Protein AF-A0A9K3HV59-F1 (afdb_monomer_lite)

Structure (mmCIF, N/CA/C/O backbone):
data_AF-A0A9K3HV59-F1
#
_entry.id   AF-A0A9K3HV59-F1
#
loop_
_atom_site.group_PDB
_atom_site.id
_atom_site.type_symbol
_atom_site.label_atom_id
_atom_site.label_alt_id
_atom_site.label_comp_id
_atom_site.label_asym_id
_atom_site.label_entity_id
_atom_site.label_seq_id
_atom_site.pdbx_PDB_ins_code
_atom_site.Cartn_x
_atom_site.Cartn_y
_atom_site.Cartn_z
_atom_site.occupancy
_atom_site.B_iso_or_equiv
_atom_site.auth_seq_id
_atom_site.auth_comp_id
_atom_site.auth_asym_id
_atom_site.auth_atom_id
_atom_site.pdbx_PDB_model_num
ATOM 1 N N . MET A 1 1 ? 10.393 -13.126 16.187 1.00 51.53 1 MET A N 1
ATOM 2 C CA . MET A 1 1 ? 9.847 -13.276 14.821 1.00 51.53 1 MET A CA 1
ATOM 3 C C . MET A 1 1 ? 8.377 -12.891 14.856 1.00 51.53 1 MET A C 1
ATOM 5 O O . MET A 1 1 ? 7.581 -13.631 15.422 1.00 51.53 1 MET A O 1
ATOM 9 N N . THR A 1 2 ? 8.034 -11.709 14.346 1.00 54.31 2 THR A N 1
ATOM 10 C CA . THR A 1 2 ? 6.666 -11.167 14.416 1.00 54.31 2 THR A CA 1
ATOM 11 C C . THR A 1 2 ? 5.986 -11.341 13.069 1.00 54.31 2 THR A C 1
ATOM 13 O O . THR A 1 2 ? 6.555 -10.966 12.048 1.00 54.31 2 THR A O 1
ATOM 16 N N . LEU A 1 3 ? 4.788 -11.928 13.075 1.00 48.94 3 LEU A N 1
ATOM 17 C CA . LEU A 1 3 ? 3.983 -12.143 11.881 1.00 48.94 3 LEU A CA 1
ATOM 18 C C . LEU A 1 3 ? 3.006 -10.985 11.695 1.00 48.94 3 LEU A C 1
ATOM 20 O O . LEU A 1 3 ? 2.131 -10.785 12.536 1.00 48.94 3 LEU A O 1
ATOM 24 N N . ILE A 1 4 ? 3.126 -10.250 10.592 1.00 70.50 4 ILE A N 1
ATOM 25 C CA . ILE A 1 4 ? 2.280 -9.078 10.334 1.00 70.50 4 ILE A CA 1
ATOM 26 C C . ILE A 1 4 ? 1.483 -9.303 9.056 1.00 70.50 4 ILE A C 1
ATOM 28 O O . ILE A 1 4 ? 2.039 -9.669 8.019 1.00 70.50 4 ILE A O 1
ATOM 32 N N . LYS A 1 5 ? 0.167 -9.092 9.141 1.00 66.81 5 LYS A N 1
ATOM 33 C CA . LYS A 1 5 ? -0.714 -9.078 7.973 1.00 66.81 5 LYS A CA 1
ATOM 34 C C . LYS A 1 5 ? -0.614 -7.714 7.296 1.00 66.81 5 LYS A C 1
ATOM 36 O O . LYS A 1 5 ? -0.747 -6.693 7.964 1.00 66.81 5 LYS A O 1
ATOM 41 N N . VAL A 1 6 ? -0.405 -7.712 5.984 1.00 73.12 6 VAL A N 1
ATOM 42 C CA . VAL A 1 6 ? -0.170 -6.497 5.195 1.00 73.12 6 VAL A CA 1
ATOM 43 C C . VAL A 1 6 ? -1.340 -6.223 4.260 1.00 73.12 6 VAL A C 1
ATOM 45 O O . VAL A 1 6 ? -1.981 -7.151 3.772 1.00 73.12 6 VAL A O 1
ATOM 48 N N . SER A 1 7 ? -1.624 -4.939 4.051 1.00 68.31 7 SER A N 1
ATOM 49 C CA . SER A 1 7 ? -2.505 -4.433 2.997 1.00 68.31 7 SER A CA 1
ATOM 50 C C . SER A 1 7 ? -1.644 -3.737 1.943 1.00 68.31 7 SER A C 1
ATOM 52 O O . SER A 1 7 ? -0.649 -3.105 2.298 1.00 68.31 7 SER A O 1
ATOM 54 N N . SER A 1 8 ? -1.991 -3.869 0.665 1.00 78.31 8 SER A N 1
ATOM 55 C CA . SER A 1 8 ? -1.193 -3.370 -0.458 1.00 78.31 8 SER A CA 1
ATOM 56 C C . SER A 1 8 ? -2.084 -2.804 -1.557 1.00 78.31 8 SER A C 1
ATOM 58 O O . SER A 1 8 ? -3.244 -3.185 -1.683 1.00 78.31 8 SER A O 1
ATOM 60 N N . LEU A 1 9 ? -1.508 -1.922 -2.374 1.00 75.38 9 LEU A N 1
ATOM 61 C CA . LEU A 1 9 ? -2.112 -1.442 -3.620 1.00 75.38 9 LEU A CA 1
ATOM 62 C C . LEU A 1 9 ? -1.946 -2.441 -4.778 1.00 75.38 9 LEU A C 1
ATOM 64 O O . LEU A 1 9 ? -2.484 -2.216 -5.857 1.00 75.38 9 LEU A O 1
ATOM 68 N N . LEU A 1 10 ? -1.185 -3.519 -4.574 1.00 79.62 10 LEU A N 1
ATOM 69 C CA . LEU A 1 10 ? -0.977 -4.568 -5.568 1.00 79.62 10 LEU A CA 1
ATOM 70 C C . LEU A 1 10 ? -2.041 -5.667 -5.439 1.00 79.62 10 LEU A C 1
ATOM 72 O O . LEU A 1 10 ? -2.396 -6.018 -4.312 1.00 79.62 10 LEU A O 1
ATOM 76 N N . PRO A 1 11 ? -2.499 -6.252 -6.563 1.00 78.06 11 PRO A N 1
ATOM 77 C CA . PRO A 1 11 ? -3.471 -7.346 -6.542 1.00 78.06 11 PRO A CA 1
ATOM 78 C C . PRO A 1 11 ? -2.920 -8.588 -5.828 1.00 78.06 11 PRO A C 1
ATOM 80 O O . PRO A 1 11 ? -3.607 -9.170 -4.991 1.00 78.06 11 PRO A O 1
ATOM 83 N N . ASP A 1 12 ? -1.657 -8.930 -6.092 1.00 84.19 12 ASP A N 1
ATOM 84 C CA . ASP A 1 12 ? -0.946 -10.017 -5.425 1.00 84.19 12 ASP A CA 1
ATOM 85 C C . ASP A 1 12 ? -0.009 -9.446 -4.360 1.00 84.19 12 ASP A C 1
ATOM 87 O O . ASP A 1 12 ? 1.032 -8.855 -4.660 1.00 84.19 12 ASP A O 1
ATOM 91 N N . PHE A 1 13 ? -0.384 -9.607 -3.091 1.00 83.62 13 PHE A N 1
ATOM 92 C CA . PHE A 1 13 ? 0.358 -9.062 -1.957 1.00 83.62 13 PHE A CA 1
ATOM 93 C C . PHE A 1 13 ? 0.625 -10.113 -0.873 1.00 83.62 13 PHE A C 1
ATOM 95 O O . PHE A 1 13 ? -0.143 -11.068 -0.709 1.00 83.62 13 PHE A O 1
ATOM 102 N N . PRO A 1 14 ? 1.711 -9.961 -0.093 1.00 88.12 14 PRO A N 1
ATOM 103 C CA . PRO A 1 14 ? 2.034 -10.915 0.956 1.00 88.12 14 PRO A CA 1
ATOM 104 C C . PRO A 1 14 ? 0.980 -10.877 2.067 1.00 88.12 14 PRO A C 1
ATOM 106 O O . PRO A 1 14 ? 0.710 -9.840 2.668 1.00 88.12 14 PRO A O 1
ATOM 109 N N . THR A 1 15 ? 0.429 -12.041 2.418 1.00 88.69 15 THR A N 1
ATOM 110 C CA . THR A 1 15 ? -0.502 -12.145 3.561 1.00 88.69 15 THR A CA 1
ATOM 111 C C . THR A 1 15 ? 0.202 -12.053 4.915 1.00 88.69 15 THR A C 1
ATOM 113 O O . THR A 1 15 ? -0.460 -11.885 5.941 1.00 88.69 15 THR A O 1
ATOM 116 N N . LYS A 1 16 ? 1.525 -12.236 4.920 1.00 87.69 16 LYS A N 1
ATOM 117 C CA . LYS A 1 16 ? 2.386 -12.407 6.088 1.00 87.69 16 LYS A CA 1
ATOM 118 C C . LYS A 1 16 ? 3.768 -11.851 5.766 1.00 87.69 16 LYS A C 1
ATOM 120 O O . LYS A 1 16 ? 4.343 -12.234 4.751 1.00 87.69 16 LYS A O 1
ATOM 125 N N . LEU A 1 17 ? 4.296 -11.004 6.641 1.00 88.62 17 LEU A N 1
ATOM 126 C CA . LEU A 1 17 ? 5.693 -10.578 6.627 1.00 88.62 17 LEU A CA 1
ATOM 127 C C . LEU A 1 17 ? 6.389 -10.982 7.921 1.00 88.62 17 LEU A C 1
ATOM 129 O O . LEU A 1 17 ? 5.759 -11.050 8.980 1.00 88.62 17 LEU A O 1
ATOM 133 N N . PHE A 1 18 ? 7.691 -11.213 7.797 1.00 89.38 18 PHE A N 1
ATOM 134 C CA . PHE A 1 18 ? 8.610 -11.430 8.900 1.00 89.38 18 PHE A CA 1
ATOM 135 C C . PHE A 1 18 ? 9.703 -10.380 8.830 1.00 89.38 18 PHE A C 1
ATOM 137 O O . PHE A 1 18 ? 10.244 -10.117 7.759 1.00 89.38 18 PHE A O 1
ATOM 144 N N . PHE A 1 19 ? 10.038 -9.827 9.986 1.00 87.56 19 PHE A N 1
ATOM 145 C CA . PHE A 1 19 ? 11.154 -8.910 10.127 1.00 87.56 19 PHE A CA 1
ATOM 146 C C . PHE A 1 19 ? 12.221 -9.531 11.015 1.00 87.56 19 PHE A C 1
ATOM 148 O O . PHE A 1 19 ? 11.913 -10.216 12.000 1.00 87.56 19 PHE A O 1
ATOM 155 N N . PHE A 1 20 ? 13.467 -9.295 10.627 1.00 88.88 20 PHE A N 1
ATOM 156 C CA . PHE A 1 20 ? 14.665 -9.774 11.289 1.00 88.88 20 PHE A CA 1
ATOM 157 C C . PHE A 1 20 ? 15.672 -8.624 11.342 1.00 88.88 20 PHE A C 1
ATOM 159 O O . PHE A 1 20 ? 15.870 -7.938 10.342 1.00 88.88 20 PHE A O 1
ATOM 166 N N . CYS A 1 21 ? 16.254 -8.408 12.518 1.00 89.44 21 CYS A N 1
ATOM 167 C CA . CYS A 1 21 ? 17.321 -7.444 12.746 1.00 89.44 21 CYS A CA 1
ATOM 168 C C . CYS A 1 21 ? 18.624 -8.242 12.818 1.00 89.44 21 CYS A C 1
ATOM 170 O O . CYS A 1 21 ? 18.774 -9.083 13.704 1.00 89.44 21 CYS A O 1
ATOM 172 N N . GLU A 1 22 ? 19.493 -8.041 11.827 1.00 91.25 22 GLU A N 1
ATOM 173 C CA . GLU A 1 22 ? 20.807 -8.689 11.764 1.00 91.25 22 GLU A CA 1
ATOM 174 C C . GLU A 1 22 ? 21.823 -7.950 12.639 1.00 91.25 22 GLU A C 1
ATOM 176 O O . GLU A 1 22 ? 22.499 -8.571 13.454 1.00 91.25 22 GLU A O 1
ATOM 181 N N . GLU A 1 23 ? 21.859 -6.622 12.518 1.00 89.62 23 GLU A N 1
ATOM 182 C CA . GLU A 1 23 ? 22.674 -5.727 13.336 1.00 89.62 23 GLU A CA 1
ATOM 183 C C . GLU A 1 23 ? 21.766 -4.712 14.035 1.00 89.62 23 GLU A C 1
ATOM 185 O O . GLU A 1 23 ? 20.899 -4.096 13.408 1.00 89.62 23 GLU A O 1
ATOM 190 N N . GLU A 1 24 ? 21.947 -4.569 15.346 1.00 85.62 24 GLU A N 1
ATOM 191 C CA . GLU A 1 24 ? 21.211 -3.606 16.161 1.00 85.62 24 GLU A CA 1
ATOM 192 C C . GLU A 1 24 ? 21.811 -2.206 15.992 1.00 85.62 24 GLU A C 1
ATOM 194 O O . GLU A 1 24 ? 23.029 -2.034 15.954 1.00 85.62 24 GLU A O 1
ATOM 199 N N . LEU A 1 25 ? 20.949 -1.197 15.885 1.00 85.31 25 LEU A N 1
ATOM 200 C CA . LEU A 1 25 ? 21.370 0.198 15.809 1.00 85.31 25 LEU A CA 1
ATOM 201 C C . LEU A 1 25 ? 21.636 0.737 17.221 1.00 85.31 25 LEU A C 1
ATOM 203 O O . LEU A 1 25 ? 20.870 0.472 18.143 1.00 85.31 25 LEU A O 1
ATOM 207 N N . GLU A 1 26 ? 22.707 1.521 17.389 1.00 79.12 26 GLU A N 1
ATOM 208 C CA . GLU A 1 26 ? 23.107 2.076 18.698 1.00 79.12 26 GLU A CA 1
ATOM 209 C C . GLU A 1 26 ? 22.028 2.985 19.319 1.00 79.12 26 GLU A C 1
ATOM 211 O O . GLU A 1 26 ? 21.913 3.091 20.541 1.00 79.12 26 GLU A O 1
ATOM 216 N N . SER A 1 27 ? 21.225 3.634 18.476 1.00 79.94 27 SER A N 1
ATOM 217 C CA . SER A 1 27 ? 20.041 4.404 18.850 1.00 79.94 27 SER A CA 1
ATOM 218 C C . SER A 1 27 ? 19.089 4.485 17.659 1.00 79.94 27 SER A C 1
ATOM 220 O O . SER A 1 27 ? 19.558 4.625 16.530 1.00 79.94 27 SER A O 1
ATOM 222 N N . GLU A 1 28 ? 17.778 4.498 17.915 1.00 77.25 28 GLU A N 1
ATOM 223 C CA . GLU A 1 28 ? 16.729 4.531 16.879 1.00 77.25 28 GLU A CA 1
ATOM 224 C C . GLU A 1 28 ? 16.671 3.233 16.038 1.00 77.25 28 GLU A C 1
ATOM 226 O O . GLU A 1 28 ? 17.417 2.290 16.274 1.00 77.25 28 GLU A O 1
ATOM 231 N N . GLY A 1 29 ? 15.723 3.126 15.100 1.00 76.75 29 GLY A N 1
ATOM 232 C CA . GLY A 1 29 ? 15.555 1.919 14.271 1.00 76.75 29 GLY A CA 1
ATOM 233 C C . GLY A 1 29 ? 14.448 0.964 14.713 1.00 76.75 29 GLY A C 1
ATOM 234 O O . GLY A 1 29 ? 14.309 -0.129 14.160 1.00 76.75 29 GLY A O 1
ATOM 235 N N . GLU A 1 30 ? 13.622 1.378 15.675 1.00 84.19 30 GLU A N 1
ATOM 236 C CA . GLU A 1 30 ? 12.376 0.677 15.959 1.00 84.19 30 GLU A CA 1
ATOM 237 C C . GLU A 1 30 ? 11.504 0.605 14.705 1.00 84.19 30 GLU A C 1
ATOM 239 O O . GLU A 1 30 ? 11.393 1.552 13.922 1.00 84.19 30 GLU A O 1
ATOM 244 N N . MET A 1 31 ? 10.830 -0.527 14.544 1.00 83.50 31 MET A N 1
ATOM 245 C CA . MET A 1 31 ? 9.890 -0.736 13.460 1.00 83.50 31 MET A CA 1
ATOM 246 C C . MET A 1 31 ? 8.473 -0.804 14.041 1.00 83.50 31 MET A C 1
ATOM 248 O O . MET A 1 31 ? 8.010 -1.885 14.428 1.00 83.50 31 MET A O 1
ATOM 252 N N . PRO A 1 32 ? 7.782 0.344 14.149 1.00 87.12 32 PRO A N 1
ATOM 253 C CA . PRO A 1 32 ? 6.461 0.397 14.745 1.00 87.12 32 PRO A CA 1
ATOM 254 C C . PRO A 1 32 ? 5.444 -0.342 13.874 1.00 87.12 32 PRO A C 1
ATOM 256 O O . PRO A 1 32 ? 5.411 -0.209 12.650 1.00 87.12 32 PRO A O 1
ATOM 259 N N . VAL A 1 33 ? 4.572 -1.104 14.530 1.00 89.19 33 VAL A N 1
ATOM 260 C CA . VAL A 1 33 ? 3.482 -1.840 13.887 1.00 89.19 33 VAL A CA 1
ATOM 261 C C . VAL A 1 33 ? 2.166 -1.343 14.456 1.00 89.19 33 VAL A C 1
ATOM 263 O O . VAL A 1 33 ? 1.982 -1.309 15.671 1.00 89.19 33 VAL A O 1
ATOM 266 N N . VAL A 1 34 ? 1.231 -0.997 13.573 1.00 89.94 34 VAL A N 1
ATOM 267 C CA . VAL A 1 34 ? -0.123 -0.586 13.951 1.00 89.94 34 VAL A CA 1
ATOM 268 C C . VAL A 1 34 ? -1.154 -1.585 13.439 1.00 89.94 34 VAL A C 1
ATOM 270 O O . VAL A 1 34 ? -1.056 -2.106 12.327 1.00 89.94 34 VAL A O 1
ATOM 273 N N . LEU A 1 35 ? -2.166 -1.862 14.260 1.00 91.44 35 LEU A N 1
ATOM 274 C CA . LEU A 1 35 ? -3.265 -2.750 13.901 1.00 91.44 35 LEU A CA 1
ATOM 275 C C . LEU A 1 35 ? -4.290 -1.990 13.054 1.00 91.44 35 LEU A C 1
ATOM 277 O O . LEU A 1 35 ? -5.045 -1.166 13.565 1.00 91.44 35 LEU A O 1
ATOM 281 N N . SER A 1 36 ? -4.337 -2.295 11.757 1.00 91.38 36 SER A N 1
ATOM 282 C CA . SER A 1 36 ? -5.189 -1.590 10.787 1.00 91.38 36 SER A CA 1
ATOM 283 C C . SER A 1 36 ? -6.678 -1.586 11.148 1.00 91.38 36 SER A C 1
ATOM 285 O O . SER A 1 36 ? -7.340 -0.571 10.960 1.00 91.38 36 SER A O 1
ATOM 287 N N . HIS A 1 37 ? -7.205 -2.677 11.712 1.00 91.81 37 HIS A N 1
ATOM 288 C CA . HIS A 1 37 ? -8.609 -2.743 12.135 1.00 91.81 37 HIS A CA 1
ATOM 289 C C . HIS A 1 37 ? -8.920 -1.774 13.284 1.00 91.81 37 HIS A C 1
ATOM 291 O O . HIS A 1 37 ? -9.975 -1.156 13.280 1.00 91.81 37 HIS A O 1
ATOM 297 N N . ILE A 1 38 ? -7.990 -1.571 14.225 1.00 95.25 38 ILE A N 1
ATOM 298 C CA . ILE A 1 38 ? -8.173 -0.597 15.312 1.00 95.25 38 ILE A CA 1
ATOM 299 C C . ILE A 1 38 ? -8.221 0.821 14.740 1.00 95.25 38 ILE A C 1
ATOM 301 O O . ILE A 1 38 ? -9.065 1.618 15.141 1.00 95.25 38 ILE A O 1
ATOM 305 N N . VAL A 1 39 ? -7.346 1.128 13.776 1.00 95.19 39 VAL A N 1
ATOM 306 C CA . VAL A 1 39 ? -7.361 2.423 13.078 1.00 95.19 39 VAL A CA 1
ATOM 307 C C . VAL A 1 39 ? -8.696 2.632 12.365 1.00 95.19 39 VAL A C 1
ATOM 309 O O . VAL A 1 39 ? -9.267 3.713 12.469 1.00 95.19 39 VAL A O 1
ATOM 312 N N . TYR A 1 40 ? -9.216 1.606 11.684 1.00 94.69 40 TYR A N 1
ATOM 313 C CA . TYR A 1 40 ? -10.516 1.671 11.016 1.00 94.69 40 TYR A CA 1
ATOM 314 C C . TYR A 1 40 ? -11.661 1.966 11.997 1.00 94.69 40 TYR A C 1
ATOM 316 O O . TYR A 1 40 ? -12.393 2.929 11.776 1.00 94.69 40 TYR A O 1
ATOM 324 N N . GLU A 1 41 ? -11.781 1.217 13.100 1.00 97.31 41 GLU A N 1
ATOM 325 C CA . GLU A 1 41 ? -12.849 1.444 14.090 1.00 97.31 41 GLU A CA 1
ATOM 326 C C . GLU A 1 41 ? -12.765 2.855 14.693 1.00 97.31 41 GLU A C 1
ATOM 328 O O . GLU A 1 41 ? -13.751 3.591 14.712 1.00 97.31 41 GLU A O 1
ATOM 333 N N . GLN A 1 42 ? -11.563 3.297 15.080 1.00 97.88 42 GLN A N 1
ATOM 334 C CA . GLN A 1 42 ? -11.367 4.648 15.614 1.00 97.88 42 GLN A CA 1
ATOM 335 C C . GLN A 1 42 ? -11.681 5.745 14.588 1.00 97.88 42 GLN A C 1
ATOM 337 O O . GLN A 1 42 ? -12.184 6.809 14.954 1.00 97.88 42 GLN A O 1
ATOM 342 N N . MET A 1 43 ? -11.377 5.523 13.307 1.00 97.44 43 MET A N 1
ATOM 343 C CA . MET A 1 43 ? -11.723 6.459 12.235 1.00 97.44 43 MET A CA 1
ATOM 344 C C . MET A 1 43 ? -13.229 6.509 12.000 1.00 97.44 43 MET A C 1
ATOM 346 O O . MET A 1 43 ? -13.766 7.591 11.773 1.00 97.44 43 MET A O 1
ATOM 350 N N . LYS A 1 44 ? -13.917 5.371 12.099 1.00 97.19 44 LYS A N 1
ATOM 351 C CA . LYS A 1 44 ? -15.371 5.287 11.956 1.00 97.19 44 LYS A CA 1
ATOM 352 C C . LYS A 1 44 ? -16.097 6.017 13.083 1.00 97.19 44 LYS A C 1
ATOM 354 O O . LYS A 1 44 ? -17.075 6.706 12.819 1.00 97.19 44 LYS A O 1
ATOM 359 N N . GLU A 1 45 ? -15.586 5.932 14.310 1.00 98.00 45 GLU A N 1
ATOM 360 C CA . GLU A 1 45 ? -16.103 6.695 15.452 1.00 98.00 45 GLU A CA 1
ATOM 361 C C . GLU A 1 45 ? -15.861 8.204 15.304 1.00 98.00 45 GLU A C 1
ATOM 363 O O . GLU A 1 45 ? -16.754 9.009 15.564 1.00 98.00 45 GLU A O 1
ATOM 368 N N . LYS A 1 46 ? -14.653 8.605 14.884 1.00 98.19 46 LYS A N 1
ATOM 369 C CA . LYS A 1 46 ? -14.250 10.021 14.832 1.00 98.19 46 LYS A CA 1
ATOM 370 C C . LYS A 1 46 ? -14.747 10.760 13.590 1.00 98.19 46 LYS A C 1
ATOM 372 O O . LYS A 1 46 ? -15.005 11.958 13.667 1.00 98.19 46 LYS A O 1
ATOM 377 N N . GLN A 1 47 ? -14.812 10.086 12.444 1.00 97.69 47 GLN A N 1
ATOM 378 C CA . GLN A 1 47 ? -15.146 10.672 11.141 1.00 97.69 47 GLN A CA 1
ATOM 379 C C . GLN A 1 47 ? -16.034 9.729 10.302 1.00 97.69 47 GLN A C 1
ATOM 381 O O . GLN A 1 47 ? -15.644 9.316 9.205 1.00 97.69 47 GLN A O 1
ATOM 386 N N . PRO A 1 48 ? -17.249 9.402 10.778 1.00 97.56 48 PRO A N 1
ATOM 387 C CA . PRO A 1 48 ? -18.118 8.413 10.137 1.00 97.56 48 PRO A CA 1
ATOM 388 C C . PRO A 1 48 ? -18.476 8.768 8.688 1.00 97.56 48 PRO A C 1
ATOM 390 O O . PRO A 1 48 ? -18.464 7.898 7.822 1.00 97.56 48 PRO A O 1
ATOM 393 N N . GLU A 1 49 ? -18.742 10.045 8.394 1.00 98.19 49 GLU A N 1
ATOM 394 C CA . GLU A 1 49 ? -19.087 10.487 7.034 1.00 98.19 49 GLU A CA 1
ATOM 395 C C . GLU A 1 49 ? -17.928 10.330 6.045 1.00 98.19 49 GLU A C 1
ATOM 397 O O . GLU A 1 49 ? -18.141 9.994 4.880 1.00 98.19 49 GLU A O 1
ATOM 402 N N . PHE A 1 50 ? -16.695 10.575 6.495 1.00 97.19 50 PHE A N 1
ATOM 403 C CA . PHE A 1 50 ? -15.513 10.382 5.661 1.00 97.19 50 PHE A CA 1
ATOM 404 C C . PHE A 1 50 ? -15.320 8.900 5.351 1.00 97.19 50 PHE A C 1
ATOM 406 O O . PHE A 1 50 ? -15.156 8.540 4.187 1.00 97.19 50 PHE A O 1
ATOM 413 N N . VAL A 1 51 ? -15.399 8.043 6.374 1.00 97.19 51 VAL A N 1
ATOM 414 C CA . VAL A 1 51 ? -15.274 6.590 6.202 1.00 97.19 51 VAL A CA 1
ATOM 415 C C . VAL A 1 51 ? -16.345 6.066 5.246 1.00 97.19 51 VAL A C 1
ATOM 417 O O . VAL A 1 51 ? -16.003 5.353 4.309 1.00 97.19 51 VAL A O 1
ATOM 420 N N . ALA A 1 52 ? -17.600 6.501 5.394 1.00 97.81 52 ALA A N 1
ATOM 421 C CA . ALA A 1 52 ? -18.679 6.128 4.481 1.00 97.81 52 ALA A CA 1
ATOM 422 C C . ALA A 1 52 ? -18.386 6.534 3.024 1.00 97.81 52 ALA A C 1
ATOM 424 O O 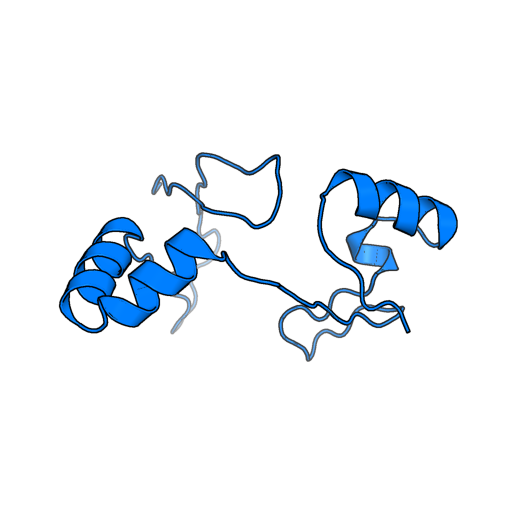. ALA A 1 52 ? -18.567 5.733 2.110 1.00 97.81 52 ALA A O 1
ATOM 425 N N . LYS A 1 53 ? -17.863 7.746 2.792 1.00 97.88 53 LYS A N 1
ATOM 426 C CA . LYS A 1 53 ? -17.476 8.186 1.442 1.00 97.88 53 LYS A CA 1
ATOM 427 C C . LYS A 1 53 ? -16.346 7.346 0.859 1.00 97.88 53 LYS A C 1
ATOM 429 O O . LYS A 1 53 ? -16.396 7.040 -0.328 1.00 97.88 53 LYS A O 1
ATOM 434 N N . VAL A 1 54 ? -15.346 6.985 1.663 1.00 95.44 54 VAL A N 1
ATOM 435 C CA . VAL A 1 54 ? -14.232 6.130 1.221 1.00 95.44 54 VAL A CA 1
ATOM 436 C C . VAL A 1 54 ? -14.715 4.711 0.916 1.00 95.44 54 VAL A C 1
ATOM 438 O O . VAL A 1 54 ? -14.258 4.125 -0.059 1.00 95.44 54 VAL A O 1
ATOM 441 N N . GLU A 1 55 ? -15.652 4.167 1.694 1.00 94.88 55 GLU A N 1
ATOM 442 C CA . GLU A 1 55 ? -16.271 2.863 1.419 1.00 94.88 55 GLU A CA 1
ATOM 443 C C . GLU A 1 55 ? -17.102 2.876 0.128 1.00 94.88 55 GLU A C 1
ATOM 445 O O . GLU A 1 55 ? -17.043 1.924 -0.647 1.00 94.88 55 GLU A O 1
ATOM 450 N N . GLU A 1 56 ? -17.841 3.958 -0.127 1.00 97.31 56 GLU A N 1
ATOM 451 C CA . GLU A 1 56 ? -18.678 4.103 -1.322 1.00 97.31 56 GLU A CA 1
ATOM 452 C C . GLU A 1 56 ? -17.858 4.371 -2.595 1.00 97.31 56 GLU A C 1
ATOM 454 O O . GLU A 1 56 ? -18.139 3.798 -3.647 1.00 97.31 56 GLU A O 1
ATOM 459 N N . HIS A 1 57 ? -16.840 5.233 -2.515 1.00 95.06 57 HIS A N 1
ATOM 460 C CA . HIS A 1 57 ? -16.140 5.758 -3.694 1.00 95.06 57 HIS A CA 1
ATOM 461 C C . HIS A 1 57 ? -14.723 5.198 -3.882 1.00 95.06 57 HIS A C 1
ATOM 463 O O . HIS A 1 57 ? -14.151 5.325 -4.967 1.00 95.06 57 HIS A O 1
ATOM 469 N N . GLY A 1 58 ? -14.129 4.603 -2.847 1.00 90.25 58 GLY A N 1
ATOM 470 C CA . GLY A 1 58 ? -12.724 4.204 -2.842 1.00 90.25 58 GLY A CA 1
ATOM 471 C C . GLY A 1 58 ? -11.752 5.391 -2.826 1.00 90.25 58 GLY A C 1
ATOM 472 O O . GLY A 1 58 ? -12.094 6.516 -2.457 1.00 90.25 58 GLY A O 1
ATOM 473 N N . LEU A 1 59 ? -10.502 5.129 -3.220 1.00 86.38 59 LEU A N 1
ATOM 474 C CA . LEU A 1 59 ? -9.428 6.121 -3.325 1.00 86.38 59 LEU A CA 1
ATOM 475 C C . LEU A 1 59 ? -8.735 6.010 -4.686 1.00 86.38 59 LEU A C 1
ATOM 477 O O . LEU A 1 59 ? -8.570 4.913 -5.219 1.00 86.38 59 LEU A O 1
ATOM 481 N N . LYS A 1 60 ? -8.263 7.144 -5.215 1.00 84.69 60 LYS A N 1
ATOM 482 C CA . LYS A 1 60 ? -7.402 7.188 -6.401 1.00 84.69 60 LYS A CA 1
ATOM 483 C C . LYS A 1 60 ? -5.984 7.568 -5.992 1.00 84.69 60 LYS A C 1
ATOM 485 O O . LYS A 1 60 ? -5.756 8.674 -5.510 1.00 84.69 60 LYS A O 1
ATOM 490 N N . PHE A 1 61 ? -5.037 6.668 -6.235 1.00 78.06 61 PHE A N 1
ATOM 491 C CA . PHE A 1 61 ? -3.613 6.928 -6.044 1.00 78.06 61 PHE A CA 1
ATOM 492 C C . PHE A 1 61 ? -2.981 7.348 -7.368 1.00 78.06 61 PHE A C 1
ATOM 494 O O . PHE A 1 61 ? -3.180 6.702 -8.394 1.00 78.06 61 PHE A O 1
ATOM 501 N N . ILE A 1 62 ? -2.227 8.444 -7.337 1.00 81.06 62 ILE A N 1
ATOM 502 C CA . ILE A 1 62 ? -1.445 8.947 -8.466 1.00 81.06 62 ILE A CA 1
ATOM 503 C C . ILE A 1 62 ? 0.016 8.907 -8.037 1.00 81.06 62 ILE A C 1
ATOM 505 O O . ILE A 1 62 ? 0.376 9.517 -7.032 1.00 81.06 62 ILE A O 1
ATOM 509 N N . ILE A 1 63 ? 0.845 8.202 -8.802 1.00 77.69 63 ILE A N 1
ATOM 510 C CA . ILE A 1 63 ? 2.288 8.110 -8.573 1.00 77.69 63 ILE A CA 1
ATOM 511 C C . ILE A 1 63 ? 2.984 8.693 -9.800 1.00 77.69 63 ILE A C 1
ATOM 513 O O . ILE A 1 63 ? 2.725 8.257 -10.921 1.00 77.69 63 ILE A O 1
ATOM 517 N N . VAL A 1 64 ? 3.854 9.679 -9.583 1.00 81.94 64 VAL A N 1
ATOM 518 C CA . VAL A 1 64 ? 4.683 10.292 -10.628 1.00 81.94 64 VAL A CA 1
ATOM 519 C C . VAL A 1 64 ? 6.126 9.873 -10.382 1.00 81.94 64 VAL A C 1
ATOM 521 O O . VAL A 1 64 ? 6.680 10.165 -9.325 1.00 81.94 64 VAL A O 1
ATOM 524 N N . THR A 1 65 ? 6.727 9.180 -11.347 1.00 81.38 65 THR A N 1
ATOM 525 C CA . THR A 1 65 ? 8.094 8.650 -11.244 1.00 81.38 65 THR A CA 1
ATOM 526 C C . THR A 1 65 ? 8.966 9.212 -12.360 1.00 81.38 65 THR A C 1
ATOM 528 O O . THR A 1 65 ? 8.512 9.300 -13.500 1.00 81.38 65 THR A O 1
ATOM 531 N N . GLY A 1 66 ? 10.223 9.536 -12.054 1.00 86.19 66 GLY A N 1
ATOM 532 C CA . GLY A 1 66 ? 11.224 9.865 -13.070 1.00 86.19 66 GLY A CA 1
ATOM 533 C C . GLY A 1 66 ? 11.730 8.630 -13.823 1.00 86.19 66 GLY A C 1
ATOM 534 O O . GLY A 1 66 ? 11.313 7.503 -13.547 1.00 86.19 66 GLY A O 1
ATOM 535 N N . ASP A 1 67 ? 12.648 8.846 -14.764 1.00 86.88 67 ASP A N 1
ATOM 536 C CA . ASP A 1 67 ? 13.326 7.755 -15.474 1.00 86.88 67 ASP A CA 1
ATOM 537 C C . ASP A 1 67 ? 14.223 6.937 -14.536 1.00 86.88 67 ASP A C 1
ATOM 539 O O . ASP A 1 67 ? 14.213 5.707 -14.601 1.00 86.88 67 ASP A O 1
ATOM 543 N N . ASP A 1 68 ? 14.939 7.617 -13.640 1.00 88.69 68 ASP A N 1
ATOM 544 C CA . ASP A 1 68 ? 15.984 7.028 -12.804 1.00 88.69 68 ASP A CA 1
ATOM 545 C C . ASP A 1 68 ? 15.666 7.161 -11.307 1.00 88.69 68 ASP A C 1
ATOM 547 O O . ASP A 1 68 ? 14.945 8.069 -10.879 1.00 88.69 68 ASP A O 1
ATOM 551 N N . ASP A 1 69 ? 16.245 6.266 -10.505 1.00 89.69 69 ASP A N 1
ATOM 552 C CA . ASP A 1 69 ? 16.055 6.237 -9.056 1.00 89.69 69 ASP A CA 1
ATOM 553 C C . ASP A 1 69 ? 16.665 7.476 -8.370 1.00 89.69 69 ASP A C 1
ATOM 555 O O . ASP A 1 69 ? 17.793 7.880 -8.647 1.00 89.69 69 ASP A O 1
ATOM 559 N N . GLN A 1 70 ? 15.920 8.062 -7.435 1.00 86.19 70 GLN A N 1
ATOM 560 C CA . GLN A 1 70 ? 16.290 9.218 -6.624 1.00 86.19 70 GLN A CA 1
ATOM 561 C C . GLN A 1 70 ? 16.321 8.823 -5.146 1.00 86.19 70 GLN A C 1
ATOM 563 O O . GLN A 1 70 ? 15.284 8.716 -4.491 1.00 86.19 70 GLN A O 1
ATOM 568 N N . SER A 1 71 ? 17.524 8.639 -4.597 1.00 81.38 71 SER A N 1
ATOM 569 C CA . SER A 1 71 ? 17.728 8.214 -3.202 1.00 81.38 71 SER A CA 1
ATOM 570 C C . SER A 1 71 ? 17.254 9.233 -2.161 1.00 81.38 71 SER A C 1
ATOM 572 O O . SER A 1 71 ? 17.017 8.872 -1.012 1.00 81.38 71 SER A O 1
ATOM 574 N N . SER A 1 72 ? 17.095 10.497 -2.552 1.00 81.88 72 SER A N 1
ATOM 575 C CA . SER A 1 72 ? 16.64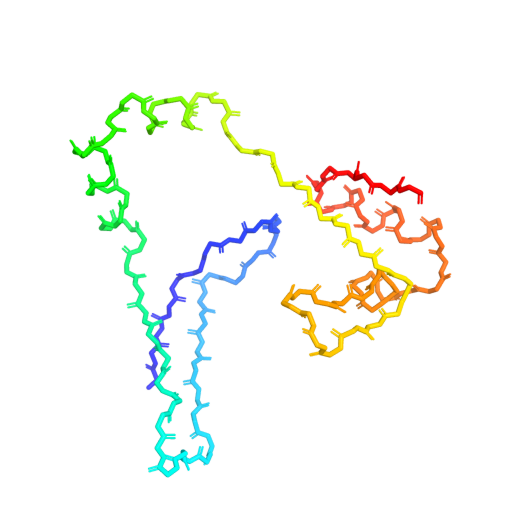2 11.587 -1.685 1.00 81.88 72 SER A CA 1
ATOM 576 C C . SER A 1 72 ? 15.119 11.673 -1.523 1.00 81.88 72 SER A C 1
ATOM 578 O O . SER A 1 72 ? 14.649 12.466 -0.709 1.00 81.88 72 SER A O 1
ATOM 580 N N . SER A 1 73 ? 14.338 10.889 -2.279 1.00 75.56 73 SER A N 1
ATOM 581 C CA . SER A 1 73 ? 12.872 10.965 -2.296 1.00 75.56 73 SER A CA 1
ATOM 582 C C . SER A 1 73 ? 12.210 9.715 -1.713 1.00 75.56 73 SER A C 1
ATOM 584 O O . SER A 1 73 ? 12.563 8.582 -2.051 1.00 75.56 73 SER A O 1
ATOM 586 N N . ILE A 1 74 ? 11.180 9.916 -0.883 1.00 61.44 74 ILE A N 1
ATOM 587 C CA . ILE A 1 74 ? 10.298 8.838 -0.418 1.00 61.44 74 ILE A CA 1
ATOM 588 C C . ILE A 1 74 ? 9.537 8.295 -1.631 1.00 61.44 74 ILE A C 1
ATOM 590 O O . ILE A 1 74 ? 8.773 9.012 -2.270 1.00 61.44 74 ILE A O 1
ATOM 594 N N . GLY A 1 75 ? 9.760 7.019 -1.955 1.00 69.06 75 GLY A N 1
ATOM 595 C CA . GLY A 1 75 ? 9.218 6.410 -3.172 1.00 69.06 75 GLY A CA 1
ATOM 596 C C . GLY A 1 75 ? 9.977 6.793 -4.445 1.00 69.06 75 GLY A C 1
ATOM 597 O O . GLY A 1 75 ? 9.446 6.620 -5.536 1.00 69.06 75 GLY A O 1
ATOM 598 N N . GLY A 1 76 ? 11.215 7.281 -4.328 1.00 77.44 76 GLY A N 1
ATOM 599 C CA . GLY A 1 76 ? 12.050 7.729 -5.441 1.00 77.44 76 GLY A CA 1
ATOM 600 C C . GLY A 1 76 ? 12.502 6.646 -6.423 1.00 77.44 76 GLY A C 1
ATOM 601 O O . GLY A 1 76 ? 13.500 6.856 -7.094 1.00 77.44 76 GLY A O 1
ATOM 602 N N . ARG A 1 77 ? 11.823 5.500 -6.541 1.00 84.00 77 ARG A N 1
ATOM 603 C CA . ARG A 1 77 ? 12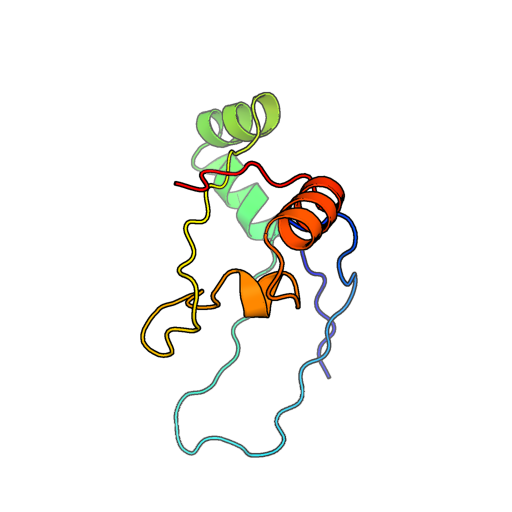.105 4.569 -7.640 1.00 84.00 77 ARG A CA 1
ATOM 604 C C . ARG A 1 77 ? 11.621 5.162 -8.962 1.00 84.00 77 ARG A C 1
ATOM 606 O O . ARG A 1 77 ? 10.471 5.581 -9.078 1.00 84.00 77 ARG A O 1
ATOM 613 N N . GLY A 1 78 ? 12.486 5.148 -9.967 1.00 89.69 78 GLY A N 1
ATOM 614 C CA . GLY A 1 78 ? 12.132 5.440 -11.345 1.00 89.69 78 GLY A CA 1
ATOM 615 C C . GLY A 1 78 ? 11.254 4.339 -11.941 1.00 89.69 78 GLY A C 1
ATOM 616 O O . GLY A 1 78 ? 11.180 3.211 -11.429 1.00 89.69 78 GLY A O 1
ATOM 617 N N . TRP A 1 79 ? 10.574 4.641 -13.048 1.00 90.19 79 TRP A N 1
ATOM 618 C CA . TRP A 1 79 ? 9.697 3.660 -13.696 1.00 90.19 79 TRP A CA 1
ATOM 619 C C . TRP A 1 79 ? 10.485 2.451 -14.212 1.00 90.19 79 TRP A C 1
ATOM 621 O O . TRP A 1 79 ? 9.981 1.331 -14.142 1.00 90.19 79 TRP A O 1
ATOM 631 N N . LYS A 1 80 ? 11.735 2.642 -14.653 1.00 92.38 80 LYS A N 1
ATOM 632 C CA . LYS A 1 80 ? 12.581 1.551 -15.158 1.00 92.38 80 LYS A CA 1
ATOM 633 C C . LYS A 1 80 ? 12.849 0.503 -14.085 1.00 92.38 80 LYS A C 1
ATOM 635 O O . LYS A 1 80 ? 12.623 -0.686 -14.302 1.00 92.38 80 LYS A O 1
ATOM 640 N N . SER A 1 81 ? 13.238 0.953 -12.892 1.00 91.25 81 SER A N 1
ATOM 641 C CA . SER A 1 81 ? 13.450 0.103 -11.716 1.00 91.25 81 SER A CA 1
ATOM 642 C C . SER A 1 81 ? 12.151 -0.475 -11.157 1.00 91.25 81 SER A C 1
ATOM 644 O O . SER A 1 81 ? 12.160 -1.569 -10.594 1.00 91.25 81 SER A O 1
ATOM 646 N N . THR A 1 82 ? 11.035 0.246 -11.279 1.00 88.88 82 THR A N 1
ATOM 647 C CA . THR A 1 82 ? 9.714 -0.203 -10.805 1.00 88.88 82 THR A CA 1
ATOM 648 C C . THR A 1 82 ? 9.158 -1.323 -11.677 1.00 88.88 82 THR A C 1
ATOM 650 O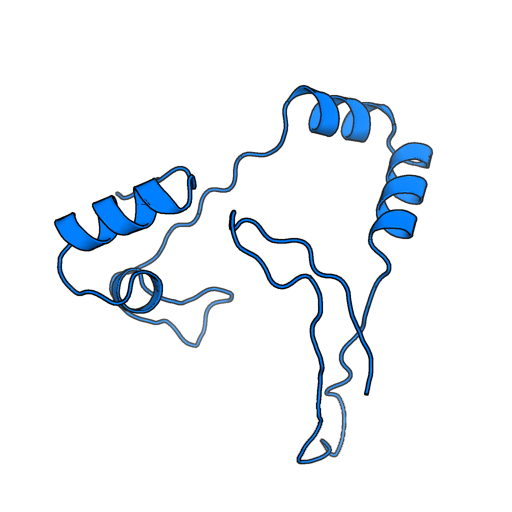 O . THR A 1 82 ? 8.727 -2.352 -11.165 1.00 88.88 82 THR A O 1
ATOM 653 N N . TYR A 1 83 ? 9.207 -1.149 -12.997 1.00 88.94 83 TYR A N 1
ATOM 654 C CA . TYR A 1 83 ? 8.681 -2.116 -13.958 1.00 88.94 83 TYR A CA 1
ATOM 655 C C . TYR A 1 83 ? 9.750 -3.058 -14.499 1.00 88.94 83 TYR A C 1
ATOM 657 O O . TYR A 1 83 ? 9.425 -3.887 -15.340 1.00 88.94 83 TYR A O 1
ATOM 665 N N . MET A 1 84 ? 10.996 -2.966 -14.024 1.00 91.12 84 MET A N 1
ATOM 666 C CA . MET A 1 84 ? 12.136 -3.817 -14.391 1.00 91.12 84 MET A CA 1
ATOM 667 C C . MET A 1 84 ? 12.385 -3.878 -15.908 1.00 91.12 84 MET A C 1
ATOM 669 O O . MET A 1 84 ? 12.533 -4.962 -16.486 1.00 91.12 84 MET A O 1
ATOM 673 N N . THR A 1 85 ? 12.337 -2.729 -16.582 1.00 92.94 85 THR A N 1
ATOM 674 C CA . THR A 1 85 ? 12.538 -2.621 -18.035 1.00 92.94 85 THR A CA 1
ATOM 675 C C . THR A 1 85 ? 12.860 -1.190 -18.456 1.00 92.94 85 THR A C 1
ATOM 677 O O . THR A 1 85 ? 12.349 -0.251 -17.858 1.00 92.94 85 THR A O 1
ATOM 680 N N . ASP A 1 86 ? 13.633 -1.035 -19.531 1.00 94.19 86 ASP A N 1
ATOM 681 C CA . ASP A 1 86 ? 13.902 0.257 -20.177 1.00 94.19 86 ASP A CA 1
ATOM 682 C C . ASP A 1 86 ? 12.987 0.523 -21.390 1.00 94.19 86 ASP A C 1
ATOM 684 O O . ASP A 1 86 ? 13.097 1.562 -22.043 1.00 94.19 86 ASP A O 1
ATOM 688 N N . ASP A 1 87 ? 12.070 -0.400 -21.710 1.00 94.56 87 ASP A N 1
ATOM 689 C CA . ASP A 1 87 ? 11.099 -0.235 -22.793 1.00 94.56 87 ASP A CA 1
ATOM 690 C C . ASP A 1 87 ? 9.759 0.274 -22.244 1.00 94.56 87 ASP A C 1
ATOM 692 O O . ASP A 1 87 ? 9.056 -0.420 -21.504 1.00 94.56 87 ASP A O 1
ATOM 696 N N . LYS A 1 88 ? 9.367 1.484 -22.663 1.00 90.94 88 LYS A N 1
ATOM 697 C CA . LYS A 1 88 ? 8.099 2.114 -22.262 1.00 90.94 88 LYS A CA 1
ATOM 698 C C . LYS A 1 88 ? 6.868 1.280 -22.631 1.00 90.94 8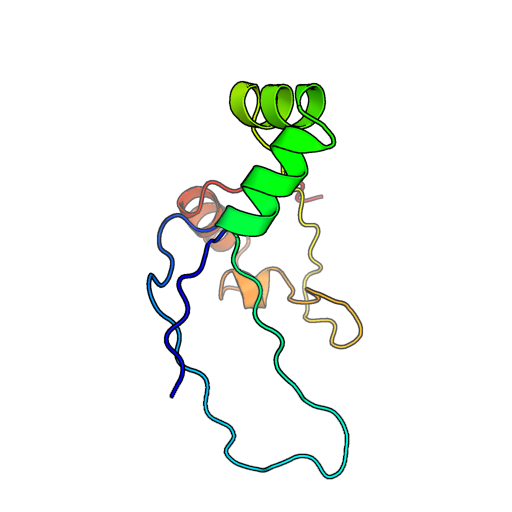8 LYS A C 1
ATOM 700 O O . LYS A 1 88 ? 5.868 1.335 -21.919 1.00 90.94 88 LYS A O 1
ATOM 705 N N . LYS A 1 89 ? 6.903 0.516 -23.729 1.00 92.75 89 LYS A N 1
ATOM 706 C CA . LYS A 1 89 ? 5.782 -0.352 -24.126 1.00 92.75 89 LYS A CA 1
ATOM 707 C C . LYS A 1 89 ? 5.627 -1.508 -23.147 1.00 92.75 89 LYS A C 1
ATOM 709 O O . LYS A 1 89 ? 4.535 -1.714 -22.628 1.00 92.75 89 LYS A O 1
ATOM 714 N N . VAL A 1 90 ? 6.732 -2.181 -22.828 1.00 93.56 90 VAL A N 1
ATOM 715 C CA . VAL A 1 90 ? 6.753 -3.284 -21.855 1.00 93.56 90 VAL A CA 1
ATOM 716 C C . VAL A 1 90 ? 6.381 -2.783 -20.457 1.00 93.56 90 VAL A C 1
ATOM 718 O O . VAL A 1 90 ? 5.641 -3.453 -19.738 1.00 93.56 90 VAL A O 1
ATOM 721 N N . ALA A 1 91 ? 6.840 -1.588 -20.073 1.00 90.75 91 ALA A N 1
ATOM 722 C CA . ALA A 1 91 ? 6.455 -0.964 -18.809 1.00 90.75 91 ALA A CA 1
ATOM 723 C C . ALA A 1 91 ? 4.942 -0.715 -18.738 1.00 90.75 91 ALA A C 1
ATOM 725 O O . ALA A 1 91 ? 4.318 -1.081 -17.747 1.00 90.75 91 ALA A O 1
ATOM 726 N N . ASN A 1 92 ? 4.338 -0.176 -19.803 1.00 88.00 92 ASN A N 1
ATOM 727 C CA . ASN A 1 92 ? 2.889 0.030 -19.881 1.00 88.00 92 ASN A CA 1
ATOM 728 C C . ASN A 1 92 ? 2.097 -1.286 -19.831 1.00 88.00 92 ASN A C 1
ATOM 730 O O . ASN A 1 92 ? 1.059 -1.353 -19.177 1.00 88.00 92 ASN A O 1
ATOM 734 N N . GLU A 1 93 ? 2.578 -2.344 -20.484 1.00 89.69 93 GLU A N 1
ATOM 735 C CA . GLU A 1 93 ? 1.960 -3.672 -20.392 1.00 89.69 93 GLU A CA 1
ATOM 736 C C . GLU A 1 93 ? 1.982 -4.195 -18.952 1.00 89.69 93 GLU A C 1
ATOM 738 O O . GLU A 1 93 ? 0.940 -4.577 -18.422 1.00 89.69 93 GLU A O 1
ATOM 743 N N . ARG A 1 94 ? 3.143 -4.147 -18.284 1.00 87.75 94 ARG A N 1
ATOM 744 C CA . ARG A 1 94 ? 3.298 -4.572 -16.879 1.00 87.75 94 ARG A CA 1
ATOM 745 C C . ARG A 1 94 ? 2.469 -3.725 -15.921 1.00 87.75 94 ARG A C 1
ATOM 747 O O . ARG A 1 94 ? 1.903 -4.245 -14.967 1.00 87.75 94 ARG A O 1
ATOM 754 N N . PHE A 1 95 ? 2.368 -2.434 -16.196 1.00 82.19 95 PHE A N 1
ATOM 755 C CA . PHE A 1 95 ? 1.540 -1.508 -15.445 1.00 82.19 95 PHE A CA 1
ATOM 756 C C . PHE A 1 95 ? 0.046 -1.860 -15.528 1.00 82.19 95 PHE A C 1
ATOM 758 O O . PHE A 1 95 ? -0.641 -1.908 -14.508 1.00 82.19 95 PHE A O 1
ATOM 765 N N . ASN A 1 96 ? -0.455 -2.172 -16.724 1.00 80.69 96 ASN A N 1
ATOM 766 C CA . ASN A 1 96 ? -1.856 -2.556 -16.901 1.00 80.69 96 ASN A CA 1
ATOM 767 C C . ASN A 1 96 ? -2.205 -3.851 -16.149 1.00 80.69 96 ASN A C 1
ATOM 769 O O . ASN A 1 96 ? -3.350 -4.027 -15.746 1.00 80.69 96 ASN A O 1
ATOM 773 N N . LEU A 1 97 ? -1.230 -4.736 -15.911 1.00 77.69 97 LEU A N 1
ATOM 774 C CA . LEU A 1 97 ? -1.435 -5.957 -15.122 1.00 77.69 97 LEU A CA 1
ATOM 775 C C . LEU A 1 97 ? -1.658 -5.685 -13.627 1.00 77.69 97 LEU A C 1
ATOM 777 O O . LEU A 1 97 ? -2.278 -6.505 -12.955 1.00 77.69 97 LEU A O 1
ATOM 781 N N . ILE A 1 98 ? -1.176 -4.555 -13.097 1.00 74.06 98 ILE A N 1
ATOM 782 C CA . ILE A 1 98 ? -1.288 -4.220 -11.667 1.00 74.06 98 ILE A CA 1
ATOM 783 C C . ILE A 1 98 ? -2.449 -3.262 -11.348 1.00 74.06 98 ILE A C 1
ATOM 785 O O . ILE A 1 98 ? -2.588 -2.859 -10.198 1.00 74.06 98 ILE A O 1
ATOM 789 N N . ASN A 1 99 ? -3.304 -2.928 -12.330 1.00 62.88 99 ASN A N 1
ATOM 790 C CA . ASN A 1 99 ? -4.528 -2.115 -12.178 1.00 62.88 99 ASN A CA 1
ATOM 791 C C . ASN A 1 99 ? -4.347 -0.760 -11.457 1.00 62.88 99 ASN A C 1
ATOM 793 O O . ASN A 1 99 ? -5.295 -0.214 -10.888 1.00 62.88 99 ASN A O 1
ATOM 797 N N . LEU A 1 100 ? -3.149 -0.178 -11.497 1.00 63.34 100 LEU A N 1
ATOM 798 C CA . LEU A 1 100 ? -2.931 1.201 -11.059 1.00 63.34 100 LEU A CA 1
ATOM 799 C C . LEU A 1 100 ? -3.391 2.172 -12.166 1.00 63.34 100 LEU A C 1
ATOM 801 O O . LEU A 1 100 ? -3.531 1.779 -13.322 1.00 63.34 100 LEU A O 1
ATOM 805 N N . THR A 1 101 ? -3.666 3.445 -11.846 1.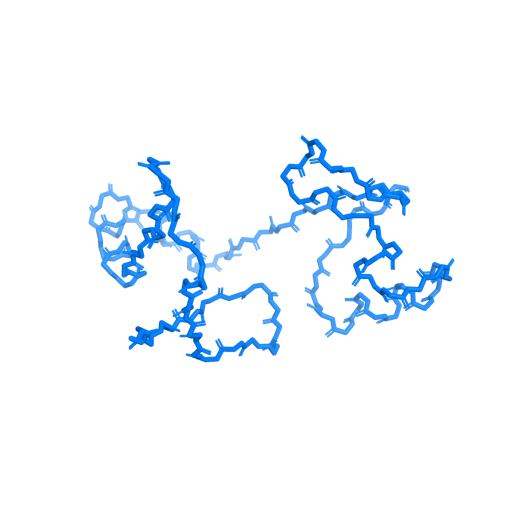00 51.22 101 THR A N 1
ATOM 806 C CA . THR A 1 101 ? -4.044 4.466 -12.854 1.00 51.22 101 THR A CA 1
ATOM 807 C C . THR A 1 101 ? -2.858 5.385 -13.173 1.00 51.22 101 THR A C 1
ATOM 809 O O . THR A 1 101 ? -2.288 5.949 -12.238 1.00 51.22 101 THR A O 1
ATOM 812 N N . PRO A 1 102 ? -2.455 5.569 -14.446 1.00 46.53 102 PRO A N 1
ATOM 813 C CA . PRO A 1 102 ? -1.256 6.327 -14.761 1.00 46.53 102 PRO A CA 1
ATOM 814 C C . PRO A 1 102 ? -1.579 7.817 -14.904 1.00 46.53 102 PRO A C 1
ATOM 816 O O . PRO A 1 102 ? -2.583 8.200 -15.506 1.00 46.53 102 PRO A O 1
ATOM 819 N N . LEU A 1 103 ? -0.675 8.657 -14.403 1.00 41.47 103 LEU A N 1
ATOM 820 C CA . LEU A 1 103 ? -0.380 9.964 -14.988 1.00 41.47 103 LEU A CA 1
ATOM 821 C C . LEU A 1 103 ? 1.081 9.909 -15.434 1.00 41.47 103 LEU A C 1
ATOM 823 O O . LEU A 1 103 ? 1.981 10.373 -14.740 1.00 41.47 103 LEU A O 1
ATOM 827 N N . ILE A 1 104 ? 1.310 9.239 -16.561 1.00 41.78 104 ILE A N 1
ATOM 828 C CA . ILE A 1 104 ? 2.587 9.321 -17.266 1.00 41.78 104 ILE A CA 1
ATOM 829 C C . ILE A 1 104 ? 2.487 10.589 -18.113 1.00 41.78 104 ILE A C 1
ATOM 831 O O . ILE A 1 104 ? 1.678 10.632 -19.041 1.00 41.78 104 ILE A O 1
ATOM 835 N N . ASN A 1 105 ? 3.240 11.623 -17.735 1.00 39.22 105 ASN A N 1
ATOM 836 C CA . ASN A 1 105 ? 3.488 12.778 -18.601 1.00 39.22 105 ASN A CA 1
ATOM 837 C C . ASN A 1 105 ? 4.525 12.416 -19.668 1.00 39.22 105 ASN A C 1
ATOM 839 O O . ASN A 1 105 ? 5.493 11.695 -19.326 1.00 39.22 105 ASN A O 1
#

Organism: Helianthus annuus (NCBI:txid4232)

pLDDT: mean 83.53, std 13.53, range [39.22, 98.19]

Secondary structure (DSSP, 8-state):
--EE----SSSS--S-EE---SS--SS--------HHHHHHHHHHH-HHHHHHHHHH---------SS--TTSTT---HHHHHT-S-HHHHHHHHHHTTPPP---

Foldseek 3Di:
DDWDQDDDLFPDDDRTDDDDDPDDDPDDDDDDDDDVVVVLVVCCVVPVPVSVCCVVPNDADEDDEAQDADPVDDVRHHLCRVQVHPDPVSSVVSVVNRPHDYPDD

InterPro domains:
  IPR042098 Glutarate 2-hydroxylase superfamily [G3DSA:3.60.130.10] (7-102)
  IPR050411 Alpha-ketoglutarate-dependent hydroxylases [PTHR10696] (9-93)

Radius of gyration: 17.98 Å; chains: 1; bounding box: 42×26×43 Å

Sequence (105 aa):
MTLIKVSSLLPDFPTKLFFFCEEELESEGEMPVVLSHIVYEQMKEKQPEFVAKVEEHGLKFIIVTGDDDQSSSIGGRGWKSTYMTDDKKVANERFNLINLTPLIN